Protein AF-A0A1B9IPJ0-F1 (afdb_monomer)

Solvent-accessible surface area (backbone atoms only — not comparable to full-atom values): 9471 Å² total; per-residue (Å²): 135,85,83,79,76,75,63,72,70,65,56,54,53,51,54,51,51,52,53,32,54,52,48,21,46,55,53,20,37,65,71,44,50,33,56,45,29,47,72,52,37,96,65,13,54,62,53,36,53,51,53,51,52,54,47,50,54,40,50,54,37,46,56,53,45,70,74,47,54,91,88,45,75,63,36,62,53,40,49,52,50,35,52,48,54,50,52,53,50,52,49,46,38,68,72,48,51,49,55,53,46,61,74,46,48,62,94,68,48,63,64,51,51,53,51,50,30,59,49,43,42,72,71,48,70,77,66,88,53,98,81,59,65,98,58,73,63,87,66,43,69,65,45,62,77,67,50,58,74,71,62,56,52,54,79,71,62,80,79,89,86,131

Foldseek 3Di:
DDDPDDDQVVVVVVLLVVQQQLQLQLVLCLVQVLVLLVVQPPCSVVVSVVLLVLSVVLVVLSVVLVPDRPPDPVNVVSVVVSVVSVVVSVCCCVPPVVVRSVVRDDPPVVVVSVVSSVVSSVLDDRDDDVPDDSDDPPCCVVCVVPPDPVVSVVVVDDDDDD

Secondary structure (DSSP,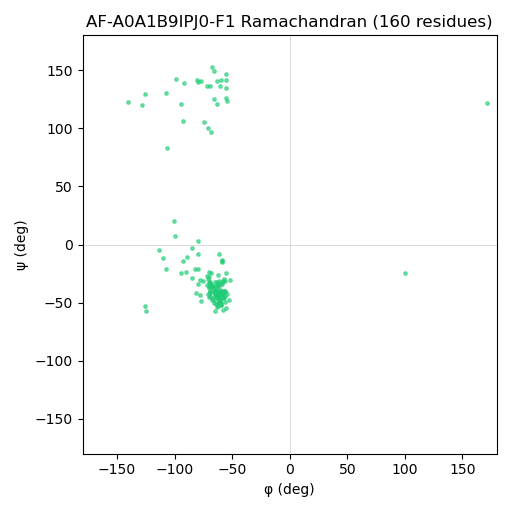 8-state):
----PPPHHHHHHHHHHHHHHHHHHHHHIIIIIHHHHHHHSTTHHHHHHHHHHHHHHHHHHHHHHHHS-TTSHHHHHHHHHHHHHHHHHHHHIIIIIHHHHHHHSPTTHHHHHHHHHHHHHHHS-S---TTS-SS--TTHHHHHHHS-HHHHHHHT------

Nearest PDB structures (foldseek):
  3u0c-assembly2_B  TM=5.031E-01  e=3.667E+00  Shigella flexneri

Organism: NCBI:txid1331196

InterPro domains:
  IPR012312 Hemerythrin-like [PF01814] (17-101)

pLDDT: mean 74.47, std 23.09, range [30.19, 97.56]

Radius of gyration: 18.25 Å; Cα contacts (8 Å, |Δi|>4): 94; chains: 1; bounding box: 47×37×50 Å

Sequence (162 aa):
MSSKRLPTTIRSDGKTQFTWELARHSIGEELVVYPAFEKYIADGKAMADKDRAEHAKAKELLNTFQQLKPSIPEFERTLKQLMGELSEHIKGEEQEDMPKLEQSLPGGESAELATSFQRTKKFVPTRSHPSAPDKPPFETVVGLMTAPIDKLGDIFRRFPKD

Structure (mmCIF, N/CA/C/O backbone):
data_AF-A0A1B9IPJ0-F1
#
_entry.id   AF-A0A1B9IPJ0-F1
#
loop_
_atom_site.group_PDB
_atom_site.id
_atom_site.type_symbol
_atom_site.label_atom_id
_atom_site.label_alt_id
_atom_site.label_comp_id
_atom_site.label_asym_id
_atom_site.label_entity_id
_atom_site.label_seq_id
_atom_site.pdbx_PDB_ins_code
_atom_site.Cartn_x
_atom_site.Cartn_y
_atom_site.Cartn_z
_atom_site.occupancy
_atom_site.B_iso_or_equiv
_atom_site.auth_seq_id
_atom_site.auth_comp_id
_atom_site.auth_asym_id
_atom_site.auth_atom_id
_atom_site.pdbx_PDB_model_num
ATOM 1 N N . MET A 1 1 ? 22.502 17.920 -29.365 1.00 37.00 1 MET A N 1
ATOM 2 C CA . MET A 1 1 ? 21.736 17.673 -28.122 1.00 37.00 1 MET A CA 1
ATOM 3 C C . MET A 1 1 ? 22.198 16.341 -27.549 1.00 37.00 1 MET A C 1
ATOM 5 O O . MET A 1 1 ? 21.871 15.305 -28.107 1.00 37.00 1 MET A O 1
ATOM 9 N N . SER A 1 2 ? 23.069 16.363 -26.537 1.00 35.72 2 SER A N 1
ATOM 10 C CA . SER A 1 2 ? 23.664 15.143 -25.974 1.00 35.72 2 SER A CA 1
ATOM 11 C C . SER A 1 2 ? 22.808 14.660 -24.803 1.00 35.72 2 SER A C 1
ATOM 13 O O . SER A 1 2 ? 22.789 15.293 -23.748 1.00 35.72 2 SER A O 1
ATOM 15 N N . SER A 1 3 ? 22.055 13.578 -25.015 1.00 43.59 3 SER A N 1
ATOM 16 C CA . SER A 1 3 ? 21.302 12.894 -23.961 1.00 43.59 3 SER A CA 1
ATOM 17 C C . SER A 1 3 ? 22.297 12.187 -23.040 1.00 43.59 3 SER A C 1
ATOM 19 O O . SER A 1 3 ? 22.851 11.139 -23.381 1.00 43.59 3 SER A O 1
ATOM 21 N N . LYS A 1 4 ? 22.588 12.802 -21.888 1.00 40.78 4 LYS A N 1
ATOM 22 C CA . LYS A 1 4 ? 23.411 12.193 -20.840 1.00 40.78 4 LYS A CA 1
ATOM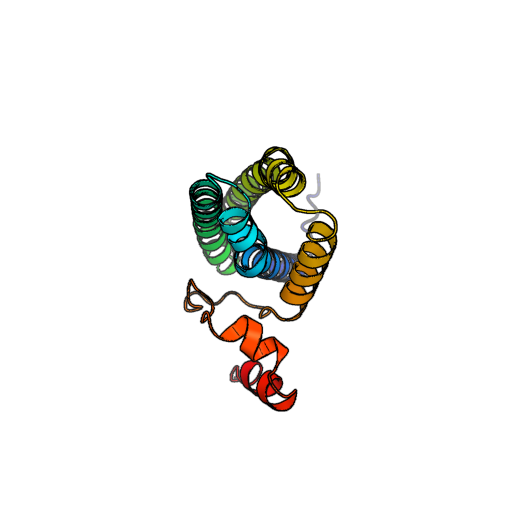 23 C C . LYS A 1 4 ? 22.631 11.024 -20.236 1.00 40.78 4 LYS A C 1
ATOM 25 O O . LYS A 1 4 ? 21.791 11.217 -19.363 1.00 40.78 4 LYS A O 1
ATOM 30 N N . ARG A 1 5 ? 22.909 9.803 -20.702 1.00 51.72 5 ARG A N 1
ATOM 31 C CA . ARG A 1 5 ? 22.485 8.579 -20.013 1.00 51.72 5 ARG A CA 1
ATOM 32 C C . ARG A 1 5 ? 23.163 8.538 -18.646 1.00 51.72 5 ARG A C 1
ATOM 34 O O . ARG A 1 5 ? 24.388 8.565 -18.565 1.00 51.72 5 ARG A O 1
ATOM 41 N N . LEU A 1 6 ? 22.356 8.494 -17.588 1.00 40.06 6 LEU A N 1
ATOM 42 C CA . LEU A 1 6 ? 22.834 8.287 -16.223 1.00 40.06 6 LEU A CA 1
ATOM 43 C C . LEU A 1 6 ? 23.576 6.939 -16.125 1.00 40.06 6 LEU A C 1
ATOM 45 O O . LEU A 1 6 ? 23.147 5.971 -16.763 1.00 40.06 6 LEU A O 1
ATOM 49 N N . PRO A 1 7 ? 24.673 6.862 -15.350 1.00 38.06 7 PRO A N 1
ATOM 50 C CA . PRO A 1 7 ? 25.475 5.651 -15.220 1.00 38.06 7 PRO A CA 1
ATOM 51 C C . PRO A 1 7 ? 24.644 4.494 -14.648 1.00 38.06 7 PRO A C 1
ATOM 53 O O . PRO A 1 7 ? 23.874 4.662 -13.702 1.00 38.06 7 PRO A O 1
ATOM 56 N N . THR A 1 8 ? 24.816 3.309 -15.236 1.00 47.31 8 THR A N 1
ATOM 57 C CA . THR A 1 8 ? 24.044 2.079 -14.987 1.00 47.31 8 THR A CA 1
ATOM 58 C C . THR A 1 8 ? 23.959 1.689 -13.504 1.00 47.31 8 THR A C 1
ATOM 60 O O . THR A 1 8 ? 22.939 1.150 -13.083 1.00 47.31 8 THR A O 1
ATOM 63 N N . THR A 1 9 ? 24.979 2.024 -12.709 1.00 38.91 9 THR A N 1
ATOM 64 C CA . THR A 1 9 ? 25.082 1.738 -11.268 1.00 38.91 9 THR A CA 1
ATOM 65 C C . THR A 1 9 ? 24.062 2.510 -10.420 1.00 38.91 9 THR A C 1
ATOM 67 O O . THR A 1 9 ? 23.486 1.952 -9.499 1.00 38.91 9 THR A O 1
ATOM 70 N N . ILE A 1 10 ? 23.728 3.760 -10.770 1.00 38.69 10 ILE A N 1
ATOM 71 C CA . ILE A 1 10 ? 22.738 4.550 -10.007 1.00 38.69 10 ILE A CA 1
ATOM 72 C C . ILE A 1 10 ? 21.304 4.018 -10.235 1.00 38.69 10 ILE A C 1
ATOM 74 O O . ILE A 1 10 ? 20.442 4.125 -9.363 1.00 38.69 10 ILE A O 1
ATOM 78 N N . ARG A 1 11 ? 21.031 3.384 -11.390 1.00 50.94 11 ARG A N 1
ATOM 79 C CA . ARG A 1 11 ? 19.707 2.806 -11.714 1.00 50.94 11 ARG A CA 1
ATOM 80 C C . ARG A 1 11 ? 19.435 1.465 -11.023 1.00 50.94 11 ARG A C 1
ATOM 82 O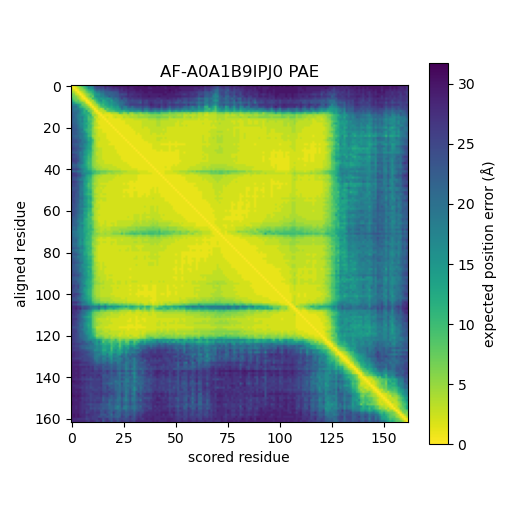 O . ARG A 1 11 ? 18.269 1.172 -10.759 1.00 50.94 11 ARG A O 1
ATOM 89 N N . SER A 1 12 ? 20.453 0.647 -10.740 1.00 55.03 12 SER A N 1
ATOM 90 C CA . SER A 1 12 ? 20.272 -0.611 -9.990 1.00 55.03 12 SER A CA 1
ATOM 91 C C . SER A 1 12 ? 19.927 -0.358 -8.525 1.00 55.03 12 SER A C 1
ATOM 93 O O . SER A 1 12 ? 19.071 -1.048 -7.967 1.00 55.03 12 SER A O 1
ATOM 95 N N . ASP A 1 13 ? 20.534 0.671 -7.942 1.00 64.69 13 ASP A N 1
ATOM 96 C CA . ASP A 1 13 ? 20.350 1.027 -6.536 1.00 64.69 13 ASP A CA 1
ATOM 97 C C . ASP A 1 13 ? 18.944 1.596 -6.315 1.00 64.69 13 ASP A C 1
ATOM 99 O O . ASP A 1 13 ? 18.229 1.151 -5.418 1.00 64.69 13 ASP A O 1
ATOM 103 N N . GLY A 1 14 ? 18.481 2.459 -7.228 1.00 72.25 14 GLY A N 1
ATOM 104 C CA . GLY A 1 14 ? 17.112 2.982 -7.217 1.00 72.25 14 GLY A CA 1
ATOM 105 C C . GLY A 1 14 ? 16.037 1.903 -7.401 1.00 72.25 14 GLY A C 1
ATOM 106 O O . GLY A 1 14 ? 15.047 1.904 -6.675 1.00 72.25 14 GLY A O 1
ATOM 107 N N . LYS A 1 15 ? 16.233 0.934 -8.314 1.00 75.88 15 LYS A N 1
ATOM 108 C CA . LYS A 1 15 ? 15.290 -0.193 -8.486 1.00 75.88 15 LYS A CA 1
ATOM 109 C C . LYS A 1 15 ? 15.186 -1.042 -7.217 1.00 75.88 15 LYS A C 1
ATOM 111 O O . LYS A 1 15 ? 14.089 -1.454 -6.838 1.00 75.88 15 LYS A O 1
ATOM 116 N N . THR A 1 16 ? 16.323 -1.297 -6.575 1.00 74.75 16 THR A N 1
ATOM 117 C CA . THR A 1 16 ? 16.392 -2.094 -5.346 1.00 74.75 16 THR A CA 1
ATOM 118 C C . THR A 1 16 ? 15.722 -1.366 -4.184 1.00 74.75 16 THR A C 1
ATOM 120 O O . THR A 1 16 ? 14.879 -1.951 -3.510 1.00 74.75 16 THR A O 1
ATOM 123 N N . GLN A 1 17 ? 16.029 -0.081 -3.990 1.00 77.44 17 GLN A N 1
ATOM 124 C CA . GLN A 1 17 ? 15.424 0.736 -2.940 1.00 77.44 17 GLN A CA 1
ATOM 125 C C . GLN A 1 17 ? 13.909 0.877 -3.124 1.00 77.44 17 GLN A C 1
ATOM 127 O O . GLN A 1 17 ? 13.161 0.693 -2.171 1.00 77.44 17 GLN A O 1
ATOM 132 N N . PHE A 1 18 ? 13.450 1.150 -4.346 1.00 80.12 18 PHE A N 1
ATOM 133 C CA . PHE A 1 18 ? 12.025 1.256 -4.653 1.00 80.12 18 PHE A CA 1
ATOM 134 C C . PHE A 1 18 ? 11.277 -0.052 -4.368 1.00 80.12 18 PHE A C 1
ATOM 136 O O . PHE A 1 18 ? 10.251 -0.047 -3.693 1.00 80.12 18 PHE A O 1
ATOM 143 N N . THR A 1 19 ? 11.831 -1.182 -4.820 1.00 77.56 19 THR A N 1
ATOM 144 C CA . THR A 1 19 ? 11.283 -2.515 -4.530 1.00 77.56 19 THR A CA 1
ATOM 145 C C . THR A 1 19 ? 11.159 -2.751 -3.029 1.00 77.56 19 THR A C 1
ATOM 147 O O . THR A 1 19 ? 10.146 -3.263 -2.558 1.00 77.56 19 THR A O 1
ATOM 150 N N . TRP A 1 20 ? 12.198 -2.375 -2.284 1.00 73.94 20 TRP A N 1
ATOM 151 C CA . TRP A 1 20 ? 12.247 -2.565 -0.846 1.00 73.94 20 TRP A CA 1
ATOM 152 C C . TRP A 1 20 ? 11.200 -1.730 -0.108 1.00 73.94 20 TRP A C 1
ATOM 154 O O . TRP A 1 20 ? 10.471 -2.268 0.725 1.00 73.94 20 TRP A O 1
ATOM 164 N N . GLU A 1 21 ? 11.101 -0.439 -0.432 1.00 83.81 21 GLU A N 1
ATOM 165 C CA . GLU A 1 21 ? 10.141 0.474 0.193 1.00 83.81 21 GLU A CA 1
ATOM 166 C C . GLU A 1 21 ? 8.692 0.094 -0.119 1.00 83.81 21 GLU A C 1
ATOM 168 O O . GLU A 1 21 ? 7.860 0.092 0.788 1.00 83.81 21 GLU A O 1
ATOM 173 N N . LEU A 1 22 ? 8.401 -0.321 -1.355 1.00 83.19 22 LEU A N 1
ATOM 174 C CA . LEU A 1 22 ? 7.066 -0.788 -1.721 1.00 83.19 22 LEU A CA 1
ATOM 175 C C . LEU A 1 22 ? 6.686 -2.075 -0.975 1.00 83.19 22 LEU A C 1
ATOM 177 O O . LEU A 1 22 ? 5.590 -2.172 -0.429 1.00 83.19 22 LEU A O 1
ATOM 181 N N . ALA A 1 23 ? 7.597 -3.049 -0.892 1.00 78.88 23 ALA A N 1
ATOM 182 C CA . ALA A 1 23 ? 7.325 -4.317 -0.216 1.00 78.88 23 ALA A CA 1
ATOM 183 C C . ALA A 1 23 ? 7.011 -4.128 1.276 1.00 78.88 23 ALA A C 1
ATOM 185 O O . ALA A 1 23 ? 6.034 -4.675 1.785 1.00 78.88 23 ALA A O 1
ATOM 186 N N . ARG A 1 24 ? 7.823 -3.334 1.985 1.00 79.56 24 ARG A N 1
ATOM 187 C CA . ARG A 1 24 ? 7.616 -3.088 3.420 1.00 79.56 24 ARG A CA 1
ATOM 188 C C . ARG A 1 24 ? 6.380 -2.234 3.706 1.00 79.56 24 ARG A C 1
ATOM 190 O O . ARG A 1 24 ? 5.787 -2.416 4.761 1.00 79.56 24 ARG A O 1
ATOM 197 N N . HIS A 1 25 ? 6.024 -1.312 2.809 1.00 88.12 25 HIS A N 1
ATOM 198 C CA . HIS A 1 25 ? 4.800 -0.512 2.903 1.00 88.12 25 HIS A CA 1
ATOM 199 C C . HIS A 1 25 ? 3.564 -1.400 2.772 1.00 88.12 25 HIS A C 1
ATOM 201 O O . HIS A 1 25 ? 2.842 -1.534 3.754 1.00 88.12 25 HIS A O 1
ATOM 207 N N . SER A 1 26 ? 3.455 -2.136 1.661 1.00 85.25 26 SER A N 1
ATOM 208 C CA . SER A 1 26 ? 2.306 -2.998 1.361 1.00 85.25 26 SER A CA 1
ATOM 209 C C . SER A 1 26 ? 2.063 -4.062 2.437 1.00 85.25 26 SER A C 1
ATOM 211 O O . SER A 1 26 ? 0.937 -4.289 2.871 1.00 85.25 26 SER A O 1
ATOM 213 N N . ILE A 1 27 ? 3.129 -4.685 2.952 1.00 81.50 27 ILE A N 1
ATOM 214 C CA . ILE A 1 27 ? 3.004 -5.647 4.059 1.00 81.50 27 ILE A CA 1
ATOM 215 C C . ILE A 1 27 ? 2.615 -4.944 5.370 1.00 81.50 27 ILE A C 1
ATOM 217 O O . ILE A 1 27 ? 1.917 -5.524 6.199 1.00 81.50 27 ILE A O 1
ATOM 221 N N . GLY A 1 28 ? 3.063 -3.702 5.573 1.00 85.88 28 GLY A N 1
ATOM 222 C CA . GLY A 1 28 ? 2.635 -2.861 6.687 1.00 85.88 28 GLY A CA 1
ATOM 223 C C . GLY A 1 28 ? 1.131 -2.595 6.660 1.00 85.88 28 GLY A C 1
ATOM 224 O O . GLY A 1 28 ? 0.480 -2.757 7.693 1.00 85.88 28 GLY A O 1
ATOM 225 N N . GLU A 1 29 ? 0.575 -2.249 5.495 1.00 90.62 29 GLU A N 1
ATOM 226 C CA . GLU A 1 29 ? -0.872 -2.082 5.324 1.00 90.62 29 GLU A CA 1
ATOM 227 C C . GLU A 1 29 ? -1.614 -3.384 5.647 1.00 90.62 29 GLU A C 1
ATOM 229 O O . GLU A 1 29 ? -2.511 -3.398 6.490 1.00 90.62 29 GLU A O 1
ATOM 234 N N . GLU A 1 30 ? -1.202 -4.496 5.032 1.00 87.62 30 GLU A N 1
ATOM 235 C CA . GLU A 1 30 ? -1.881 -5.789 5.169 1.00 87.62 30 GLU A CA 1
ATOM 236 C C . GLU A 1 30 ? -1.895 -6.327 6.602 1.00 87.62 30 GLU A C 1
ATOM 238 O O . GLU A 1 30 ? -2.838 -7.018 6.995 1.00 87.62 30 GLU A O 1
ATOM 243 N N . LEU A 1 31 ? -0.860 -6.010 7.384 1.00 87.62 31 LEU A N 1
ATOM 244 C CA . LEU A 1 31 ? -0.708 -6.467 8.763 1.00 87.62 31 LEU A CA 1
ATOM 245 C C . LEU A 1 31 ? -1.322 -5.543 9.809 1.00 87.62 31 LEU A C 1
ATOM 247 O O . LEU A 1 31 ? -1.595 -6.001 10.920 1.00 87.62 31 LEU A O 1
ATOM 251 N N . VAL A 1 32 ? -1.485 -4.257 9.499 1.00 91.69 32 VAL A N 1
ATOM 252 C CA . VAL A 1 32 ? -1.861 -3.246 10.497 1.00 91.69 32 VAL A CA 1
ATOM 253 C C . VAL A 1 32 ? -3.092 -2.466 10.068 1.00 91.69 32 VAL A C 1
ATOM 255 O O . VAL A 1 32 ? -4.061 -2.399 10.820 1.00 91.69 32 VAL A O 1
ATOM 258 N N . VAL A 1 33 ? -3.074 -1.903 8.864 1.00 94.94 33 VAL A N 1
ATOM 259 C CA . VAL A 1 33 ? -4.106 -0.975 8.391 1.00 94.94 33 VAL A CA 1
ATOM 260 C C . VAL A 1 33 ? -5.375 -1.719 7.983 1.00 94.94 33 VAL A C 1
ATOM 262 O O . VAL A 1 33 ? -6.456 -1.392 8.460 1.00 94.94 33 VAL A O 1
ATOM 265 N N . TYR A 1 34 ? -5.266 -2.776 7.181 1.00 94.81 34 TYR A N 1
ATOM 266 C CA . TYR A 1 34 ? -6.441 -3.513 6.702 1.00 94.81 34 TYR A CA 1
ATOM 267 C C . TYR A 1 34 ? -7.203 -4.239 7.821 1.00 94.81 34 TYR A C 1
ATOM 269 O O . TYR A 1 34 ? -8.433 -4.175 7.835 1.00 94.81 34 TYR A O 1
ATOM 277 N N . PRO A 1 35 ? -6.536 -4.858 8.817 1.00 96.25 35 PRO A N 1
ATOM 278 C CA . PRO A 1 35 ? -7.230 -5.328 10.013 1.00 96.25 35 PRO A CA 1
ATOM 279 C C . PRO A 1 35 ? -7.925 -4.200 10.788 1.00 96.25 35 PRO A C 1
ATOM 281 O O . PRO A 1 35 ? -8.987 -4.425 11.364 1.00 96.25 35 PRO A O 1
ATOM 284 N N . ALA A 1 36 ? -7.357 -2.988 10.802 1.00 95.94 36 ALA A N 1
ATOM 285 C CA . ALA A 1 36 ? -7.995 -1.836 11.432 1.00 95.94 36 ALA A CA 1
ATOM 286 C C . ALA A 1 36 ? -9.242 -1.383 10.656 1.00 95.94 36 ALA A C 1
ATOM 288 O O . ALA A 1 36 ? -10.264 -1.113 11.286 1.00 95.94 36 ALA A O 1
ATOM 289 N N . PHE A 1 37 ? -9.212 -1.387 9.318 1.00 97.56 37 PHE A N 1
ATOM 290 C CA . PHE A 1 37 ? -10.415 -1.169 8.508 1.00 97.56 37 PHE A CA 1
ATOM 291 C C . PHE A 1 37 ? -11.509 -2.168 8.880 1.00 97.56 37 PHE A C 1
ATOM 293 O O . PHE A 1 37 ? -12.599 -1.762 9.274 1.00 97.56 37 PHE A O 1
ATOM 300 N N . GLU A 1 38 ? -11.202 -3.467 8.828 1.00 96.88 38 GLU A N 1
ATOM 301 C CA . GLU A 1 38 ? -12.148 -4.549 9.134 1.00 96.88 38 GLU A CA 1
ATOM 302 C C . GLU A 1 38 ? -12.731 -4.465 10.551 1.00 96.88 38 GLU A C 1
ATOM 304 O O . GLU A 1 38 ? -13.869 -4.877 10.775 1.00 96.88 38 GLU A O 1
ATOM 309 N N . LYS A 1 39 ? -11.961 -3.940 11.510 1.00 96.06 39 LYS A N 1
ATOM 310 C CA . LYS A 1 39 ? -12.374 -3.817 12.910 1.00 96.06 39 LYS A CA 1
ATOM 311 C C . LYS A 1 39 ? -13.248 -2.592 13.177 1.00 96.06 39 LYS A C 1
ATOM 313 O O . LYS A 1 39 ? -14.183 -2.692 13.970 1.00 96.06 39 LYS A O 1
ATOM 318 N N . TYR A 1 40 ? -12.910 -1.443 12.596 1.00 96.19 40 TYR A N 1
ATOM 319 C CA . TYR A 1 40 ? -13.476 -0.153 13.009 1.00 96.19 40 TYR A CA 1
ATOM 320 C C . TYR A 1 40 ? -14.483 0.435 12.021 1.00 96.19 40 TYR A C 1
ATOM 322 O O . TYR A 1 40 ? -15.306 1.254 12.421 1.00 96.19 40 TYR A O 1
ATOM 330 N N . ILE A 1 41 ? -14.462 0.017 10.756 1.00 96.38 41 ILE A N 1
ATOM 331 C CA . ILE A 1 41 ? -15.334 0.559 9.710 1.00 96.38 41 ILE A CA 1
ATOM 332 C C . ILE A 1 41 ? -16.399 -0.485 9.362 1.00 96.38 41 ILE A C 1
ATOM 334 O O . ILE A 1 41 ? -16.070 -1.634 9.079 1.00 96.38 41 ILE A O 1
ATOM 338 N N . ALA A 1 42 ? -17.676 -0.085 9.332 1.00 94.25 42 ALA A N 1
ATOM 339 C CA . ALA A 1 42 ? -18.797 -0.997 9.067 1.00 94.25 42 ALA A CA 1
ATOM 340 C C . ALA A 1 42 ? -18.646 -1.785 7.745 1.00 94.25 42 ALA A C 1
ATOM 342 O O . ALA A 1 42 ? -18.843 -2.996 7.734 1.00 94.25 42 ALA A O 1
ATOM 343 N N . ASP A 1 43 ? -18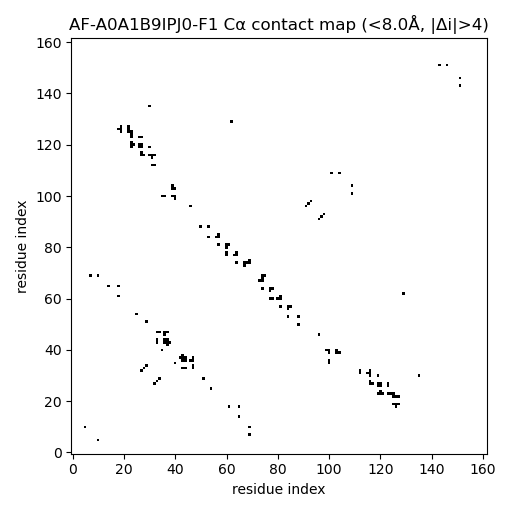.205 -1.119 6.670 1.00 94.00 43 ASP A N 1
ATOM 344 C CA . ASP A 1 43 ? -17.879 -1.738 5.370 1.00 94.00 43 ASP A CA 1
ATOM 345 C C . ASP A 1 43 ? -16.3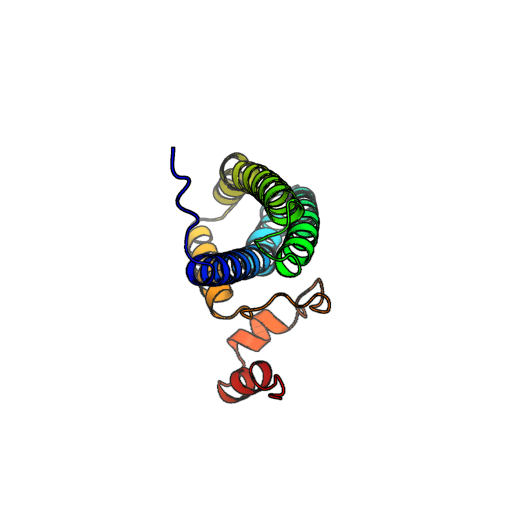63 -1.956 5.175 1.00 94.00 43 ASP A C 1
ATOM 347 O O . ASP A 1 43 ? -15.866 -2.121 4.057 1.00 94.00 43 ASP A O 1
ATOM 351 N N . GLY A 1 44 ? -15.597 -1.973 6.268 1.00 96.88 44 GLY A N 1
ATOM 352 C CA . GLY A 1 44 ? -14.135 -2.002 6.244 1.00 96.88 44 GLY A CA 1
ATOM 353 C C . GLY A 1 44 ? -13.535 -3.238 5.579 1.00 96.88 44 GLY A C 1
ATOM 354 O O . GLY A 1 44 ? -12.455 -3.161 5.001 1.00 96.88 44 GLY A O 1
ATOM 355 N N . LYS A 1 45 ? -14.255 -4.366 5.572 1.00 96.50 45 LYS A N 1
ATOM 356 C CA . LYS A 1 45 ? -13.828 -5.562 4.836 1.00 96.50 45 LYS A CA 1
ATOM 357 C C . LYS A 1 45 ? -13.795 -5.345 3.324 1.00 96.50 45 LYS A C 1
ATOM 359 O O . LYS A 1 45 ? -12.852 -5.788 2.677 1.00 96.50 45 LYS A O 1
ATOM 364 N N . ALA A 1 46 ? -14.802 -4.681 2.762 1.00 97.31 46 ALA A N 1
ATOM 365 C CA . ALA A 1 46 ? -14.841 -4.421 1.326 1.00 97.31 46 ALA A CA 1
ATOM 366 C C . ALA A 1 46 ? -13.719 -3.457 0.907 1.00 97.31 46 ALA A C 1
ATOM 368 O O . ALA A 1 46 ? -13.103 -3.654 -0.137 1.00 97.31 46 ALA A O 1
ATOM 369 N N . MET A 1 47 ? -13.420 -2.470 1.756 1.00 97.31 47 MET A N 1
ATOM 370 C CA . MET A 1 47 ? -12.298 -1.540 1.592 1.00 97.31 47 MET A CA 1
ATOM 371 C C . MET A 1 47 ? -10.952 -2.275 1.620 1.00 97.31 47 MET A C 1
ATOM 373 O O . MET A 1 47 ? -10.201 -2.227 0.654 1.00 97.31 47 MET A O 1
ATOM 377 N N . ALA A 1 48 ? -10.712 -3.080 2.657 1.00 95.31 48 ALA A N 1
ATOM 378 C CA . ALA A 1 48 ? -9.510 -3.901 2.762 1.00 95.31 48 ALA A CA 1
ATOM 379 C C . ALA A 1 48 ? -9.347 -4.886 1.587 1.00 95.31 48 ALA A C 1
ATOM 381 O O . ALA A 1 48 ? -8.239 -5.100 1.101 1.00 95.31 48 ALA A O 1
ATOM 382 N N . ASP A 1 49 ? -10.431 -5.508 1.113 1.00 96.25 49 ASP A N 1
ATOM 383 C CA . ASP A 1 49 ? -10.379 -6.439 -0.020 1.00 96.25 49 ASP A CA 1
ATOM 384 C C . ASP A 1 49 ? -10.103 -5.724 -1.356 1.00 96.25 49 ASP A C 1
ATOM 386 O O . ASP A 1 49 ? -9.374 -6.268 -2.190 1.00 96.25 49 ASP A O 1
ATOM 390 N N . LYS A 1 50 ? -10.630 -4.506 -1.550 1.00 96.75 50 LYS A N 1
ATOM 391 C CA . LYS A 1 50 ? -10.299 -3.642 -2.694 1.00 96.75 50 LYS A CA 1
ATOM 392 C C . LYS A 1 50 ? -8.802 -3.329 -2.711 1.00 96.75 50 LYS A C 1
ATOM 394 O O . LYS A 1 50 ? -8.138 -3.590 -3.712 1.00 96.75 50 LYS A O 1
ATOM 399 N N . ASP A 1 51 ? -8.263 -2.859 -1.594 1.00 95.06 51 ASP A N 1
ATOM 400 C CA . ASP A 1 51 ? -6.869 -2.419 -1.513 1.00 95.06 51 ASP A CA 1
ATOM 401 C C . ASP A 1 51 ? -5.886 -3.596 -1.625 1.00 95.06 51 ASP A C 1
ATOM 403 O O . ASP A 1 51 ? -4.848 -3.496 -2.277 1.00 95.06 51 ASP A O 1
ATOM 407 N N . ARG A 1 52 ? -6.252 -4.782 -1.114 1.00 91.81 52 ARG A N 1
ATOM 408 C CA . ARG A 1 52 ? -5.509 -6.029 -1.380 1.00 91.81 52 ARG A CA 1
ATOM 409 C C . ARG A 1 52 ? -5.463 -6.382 -2.866 1.00 91.81 52 ARG A C 1
ATOM 411 O O . ARG A 1 52 ? -4.436 -6.868 -3.337 1.00 91.81 52 ARG A O 1
ATOM 418 N N . ALA A 1 53 ? -6.551 -6.170 -3.606 1.00 92.06 53 ALA A N 1
ATOM 419 C CA . ALA A 1 53 ? -6.580 -6.434 -5.044 1.00 92.06 53 ALA A CA 1
ATOM 420 C C . ALA A 1 53 ? -5.697 -5.439 -5.821 1.00 92.06 53 ALA A C 1
ATOM 422 O O . ALA A 1 53 ? -4.956 -5.846 -6.721 1.00 92.06 53 ALA A O 1
ATOM 423 N N . GLU A 1 54 ? -5.718 -4.160 -5.438 1.00 92.00 54 GLU A N 1
ATOM 424 C CA . GLU A 1 54 ? -4.816 -3.130 -5.973 1.00 92.00 54 GLU A CA 1
ATOM 425 C C . GLU A 1 54 ? -3.345 -3.485 -5.680 1.00 92.00 54 GLU A C 1
ATOM 427 O O . GLU A 1 54 ? -2.504 -3.494 -6.587 1.00 92.00 54 GLU A O 1
ATOM 432 N N . HIS A 1 55 ? -3.043 -3.919 -4.452 1.00 88.62 55 HIS A N 1
ATOM 433 C CA . HIS A 1 55 ? -1.719 -4.412 -4.079 1.00 88.62 55 HIS A CA 1
ATOM 434 C C . HIS A 1 55 ? -1.286 -5.659 -4.847 1.00 88.62 55 HIS A C 1
ATOM 436 O O . HIS A 1 55 ? -0.125 -5.737 -5.253 1.00 88.62 55 HIS A O 1
ATOM 442 N N . ALA A 1 56 ? -2.174 -6.626 -5.084 1.00 86.44 56 ALA A N 1
ATOM 443 C CA . ALA A 1 56 ? -1.851 -7.812 -5.876 1.00 86.44 56 ALA A CA 1
ATOM 444 C C . ALA A 1 56 ? -1.383 -7.420 -7.288 1.00 86.44 56 ALA A C 1
ATOM 446 O O . ALA A 1 56 ? -0.320 -7.853 -7.739 1.00 86.44 56 ALA A O 1
ATOM 447 N N . LYS A 1 57 ? -2.105 -6.502 -7.938 1.00 87.50 57 LYS A N 1
ATOM 448 C CA . LYS A 1 57 ? -1.741 -5.974 -9.258 1.00 87.50 57 LYS A CA 1
ATOM 449 C C . LYS A 1 57 ? -0.402 -5.226 -9.237 1.00 87.50 57 LYS A C 1
ATOM 451 O O . LYS A 1 57 ? 0.452 -5.448 -10.101 1.00 87.50 57 LYS A O 1
ATOM 456 N N . ALA A 1 58 ? -0.169 -4.384 -8.228 1.00 87.44 58 ALA A N 1
ATOM 457 C CA . ALA A 1 58 ? 1.111 -3.698 -8.054 1.00 87.44 58 ALA A CA 1
ATOM 458 C C . ALA A 1 58 ? 2.275 -4.685 -7.823 1.00 87.44 58 ALA A C 1
ATOM 460 O O . ALA A 1 58 ? 3.356 -4.510 -8.390 1.00 87.44 58 ALA A O 1
ATOM 461 N N . LYS A 1 59 ? 2.061 -5.760 -7.050 1.00 82.94 59 LYS A N 1
ATOM 462 C CA . LYS A 1 59 ? 3.055 -6.819 -6.794 1.00 82.94 59 LYS A CA 1
ATOM 463 C C . LYS A 1 59 ? 3.412 -7.594 -8.068 1.00 82.94 59 LYS A C 1
ATOM 465 O O . LYS A 1 59 ? 4.594 -7.855 -8.298 1.00 82.94 59 LYS A O 1
ATOM 470 N N . GLU A 1 60 ? 2.442 -7.908 -8.926 1.00 85.44 60 GLU A N 1
ATOM 471 C CA . GLU A 1 60 ? 2.688 -8.554 -10.227 1.00 85.44 60 GLU A CA 1
ATOM 472 C C . GLU A 1 60 ? 3.549 -7.680 -11.156 1.00 85.44 60 GLU A C 1
ATOM 474 O O . GLU A 1 60 ? 4.545 -8.141 -11.737 1.00 85.44 60 GLU A O 1
ATOM 479 N N . LEU A 1 61 ? 3.212 -6.390 -11.255 1.00 86.25 61 LEU A N 1
ATOM 480 C CA . LEU A 1 61 ? 3.983 -5.415 -12.027 1.00 86.25 61 LEU A CA 1
ATOM 481 C C . LEU A 1 61 ? 5.389 -5.220 -11.450 1.00 86.25 61 LEU A C 1
ATOM 483 O O . LEU A 1 61 ? 6.359 -5.162 -12.209 1.00 86.25 61 LEU A O 1
ATOM 487 N N . LEU A 1 62 ? 5.522 -5.175 -10.122 1.00 85.88 62 LEU A N 1
ATOM 488 C CA . LEU A 1 62 ? 6.810 -5.076 -9.442 1.00 85.88 62 LEU A CA 1
ATOM 489 C C . LEU A 1 62 ? 7.683 -6.310 -9.704 1.00 85.88 62 LEU A C 1
ATOM 491 O O . LEU A 1 62 ? 8.866 -6.157 -10.007 1.00 85.88 62 LEU A O 1
ATOM 495 N N . ASN A 1 63 ? 7.120 -7.520 -9.637 1.00 82.62 63 ASN A N 1
ATOM 496 C CA . ASN A 1 63 ? 7.841 -8.755 -9.951 1.00 82.62 63 ASN A CA 1
ATOM 497 C C . ASN A 1 63 ? 8.362 -8.735 -11.395 1.00 82.62 63 ASN A C 1
ATOM 499 O O . ASN A 1 63 ? 9.539 -9.002 -11.644 1.00 82.62 63 ASN A O 1
ATOM 503 N N . THR A 1 64 ? 7.516 -8.323 -12.341 1.00 86.88 64 THR A N 1
ATOM 504 C CA . THR A 1 64 ? 7.917 -8.148 -13.743 1.00 86.88 64 THR A CA 1
ATOM 505 C C . THR A 1 64 ? 9.046 -7.120 -13.857 1.00 86.88 64 THR A C 1
ATOM 507 O O . THR A 1 64 ? 10.102 -7.400 -14.421 1.00 86.88 64 THR A O 1
ATOM 510 N N . PHE A 1 65 ? 8.879 -5.943 -13.250 1.00 85.44 65 PHE A N 1
ATOM 511 C CA . PHE A 1 65 ? 9.861 -4.858 -13.262 1.00 85.44 65 PHE A CA 1
ATOM 512 C C . PHE A 1 65 ? 11.232 -5.271 -12.703 1.00 85.44 65 PHE A C 1
ATOM 514 O O . PHE A 1 65 ? 12.276 -4.908 -13.259 1.00 85.44 65 PHE A O 1
ATOM 521 N N . GLN A 1 66 ? 11.257 -6.067 -11.632 1.00 82.81 66 GLN A N 1
ATOM 522 C CA . GLN A 1 66 ? 12.495 -6.568 -11.033 1.00 82.81 66 GLN A CA 1
ATOM 523 C C . GLN A 1 66 ? 13.310 -7.429 -12.003 1.00 82.81 66 GLN A C 1
ATOM 525 O O . GLN A 1 66 ? 14.540 -7.319 -12.015 1.00 82.81 66 GLN A O 1
ATOM 530 N N . GLN A 1 67 ? 12.651 -8.206 -12.860 1.00 85.88 67 GLN A N 1
ATOM 531 C CA . GLN A 1 67 ? 13.301 -9.095 -13.827 1.00 85.88 67 GLN A CA 1
ATOM 532 C C . GLN A 1 67 ? 13.813 -8.353 -15.076 1.00 85.88 67 GLN A C 1
ATOM 534 O O . GLN A 1 67 ? 14.733 -8.821 -15.750 1.00 85.88 67 GLN A O 1
ATOM 539 N N . LEU A 1 68 ? 13.274 -7.165 -15.375 1.00 88.31 68 LEU A N 1
ATOM 540 C CA . LEU A 1 68 ? 13.643 -6.396 -16.565 1.00 88.31 68 LEU A CA 1
ATOM 541 C C . LEU A 1 68 ? 14.992 -5.677 -16.403 1.00 88.31 68 LEU A C 1
ATOM 543 O O . LEU A 1 68 ? 15.321 -5.087 -15.360 1.00 88.31 68 LEU A O 1
ATOM 547 N N . LYS A 1 69 ? 15.777 -5.677 -17.488 1.00 88.38 69 LYS A N 1
ATOM 548 C CA . LYS A 1 69 ? 17.020 -4.903 -17.584 1.00 88.38 69 LYS A CA 1
ATOM 549 C C . LYS A 1 69 ? 16.710 -3.439 -17.922 1.00 88.38 69 LYS A C 1
ATOM 551 O O . LYS A 1 69 ? 15.888 -3.183 -18.792 1.00 88.38 69 LYS A O 1
ATOM 556 N N . PRO A 1 70 ? 17.427 -2.460 -17.348 1.00 87.12 70 PRO A N 1
ATOM 557 C CA . PRO A 1 70 ? 17.210 -1.039 -17.643 1.00 87.12 70 PRO A CA 1
ATOM 558 C C . PRO A 1 70 ? 17.372 -0.622 -19.123 1.00 87.12 70 PRO A C 1
ATOM 560 O O . PRO A 1 70 ? 17.010 0.496 -19.490 1.00 87.12 70 PRO A O 1
ATOM 563 N N . SER A 1 71 ? 17.972 -1.476 -19.956 1.00 88.38 71 SER A N 1
ATOM 564 C CA . SER A 1 71 ? 18.285 -1.213 -21.363 1.00 88.38 71 SER A CA 1
ATOM 565 C C . SER A 1 71 ? 17.180 -1.594 -22.353 1.00 88.38 71 SER A C 1
ATOM 567 O O . SER A 1 71 ? 17.317 -1.252 -23.524 1.00 88.38 71 SER A O 1
ATOM 569 N N . ILE A 1 72 ? 16.139 -2.320 -21.927 1.00 91.12 72 ILE A N 1
ATOM 570 C CA . ILE A 1 72 ? 15.041 -2.744 -22.813 1.00 91.12 72 ILE A CA 1
ATOM 571 C C . ILE A 1 72 ? 13.826 -1.808 -22.671 1.00 91.12 72 ILE A C 1
ATOM 573 O O . ILE A 1 72 ? 13.549 -1.365 -21.552 1.00 91.12 72 ILE A O 1
ATOM 577 N N . PRO A 1 73 ? 13.098 -1.485 -23.759 1.00 92.56 73 PRO A N 1
ATOM 578 C CA . PRO A 1 73 ? 11.949 -0.568 -23.720 1.00 92.56 73 PRO A CA 1
ATOM 579 C C . PRO A 1 73 ? 10.848 -0.971 -22.728 1.00 92.56 73 PRO A C 1
ATOM 581 O O . PRO A 1 73 ? 10.179 -0.117 -22.145 1.00 92.56 73 PRO A O 1
ATOM 584 N N . GLU A 1 74 ? 10.679 -2.273 -22.504 1.00 93.44 74 GLU A N 1
ATOM 585 C CA . GLU A 1 74 ? 9.712 -2.848 -21.570 1.00 93.44 74 GLU A CA 1
ATOM 586 C C . GLU A 1 74 ? 9.939 -2.346 -20.142 1.00 93.44 74 GLU A C 1
ATOM 588 O O . GLU A 1 74 ? 8.973 -2.143 -19.415 1.00 93.44 74 GLU A O 1
ATOM 593 N N . PHE A 1 75 ? 11.189 -2.062 -19.757 1.00 92.06 75 PHE A N 1
ATOM 594 C CA . PHE A 1 75 ? 11.521 -1.544 -18.429 1.00 92.06 75 PHE A CA 1
ATOM 595 C C . 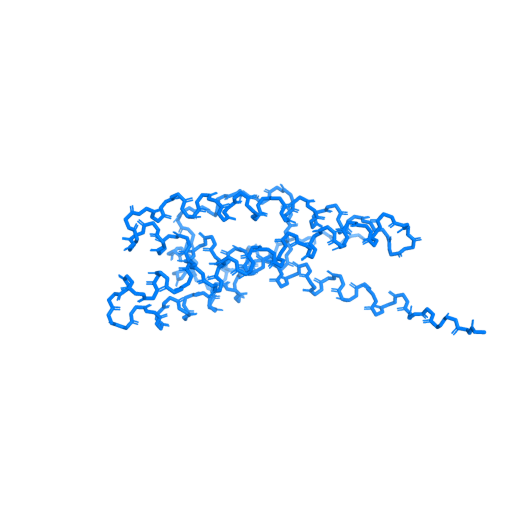PHE A 1 75 ? 10.762 -0.254 -18.109 1.00 92.06 75 PHE A C 1
ATOM 597 O O . PHE A 1 75 ? 10.153 -0.133 -17.048 1.00 92.06 75 PHE A O 1
ATOM 604 N N . GLU A 1 76 ? 10.789 0.717 -19.025 1.00 92.25 76 GLU A N 1
ATOM 605 C CA . GLU A 1 76 ? 10.116 2.003 -18.821 1.00 92.25 76 GLU A CA 1
ATOM 606 C C . GLU A 1 76 ? 8.597 1.866 -18.904 1.00 92.25 76 GLU A C 1
ATOM 608 O O . GLU A 1 76 ? 7.880 2.551 -18.176 1.00 92.25 76 GLU A O 1
ATOM 613 N N . ARG A 1 77 ? 8.097 0.971 -19.766 1.00 96.06 77 ARG A N 1
ATOM 614 C CA . ARG A 1 77 ? 6.660 0.699 -19.888 1.00 96.06 77 ARG A CA 1
ATOM 615 C C . ARG A 1 77 ? 6.100 0.109 -18.593 1.00 96.06 77 ARG A C 1
ATOM 617 O O . ARG A 1 77 ? 5.130 0.647 -18.068 1.00 96.06 77 ARG A O 1
ATOM 624 N N . THR A 1 78 ? 6.729 -0.939 -18.064 1.00 93.88 78 THR A N 1
ATOM 625 C CA . THR A 1 78 ? 6.303 -1.588 -16.817 1.00 93.88 78 THR A CA 1
ATOM 626 C C . THR A 1 78 ? 6.452 -0.648 -15.624 1.00 93.88 78 THR A C 1
ATOM 628 O O . THR A 1 78 ? 5.555 -0.594 -14.793 1.00 93.88 78 THR A O 1
ATOM 631 N N . LEU A 1 79 ? 7.524 0.156 -15.561 1.00 92.69 79 LEU A N 1
ATOM 632 C CA . LEU A 1 79 ? 7.678 1.156 -14.501 1.00 92.69 79 LEU A CA 1
ATOM 633 C C . LEU A 1 79 ? 6.557 2.204 -14.529 1.00 92.69 79 LEU A C 1
ATOM 635 O O . LEU A 1 79 ? 6.017 2.537 -13.482 1.00 92.69 79 LEU A O 1
ATOM 639 N N . LYS A 1 80 ? 6.183 2.712 -15.710 1.00 95.56 80 LYS A N 1
ATOM 640 C CA . LYS A 1 80 ? 5.078 3.677 -15.839 1.00 95.56 80 LYS A CA 1
ATOM 641 C C . LYS A 1 80 ? 3.741 3.085 -15.406 1.00 95.56 80 LYS A C 1
ATOM 643 O O . LYS A 1 80 ? 2.991 3.766 -14.723 1.00 95.56 80 LYS A O 1
ATOM 648 N N . GLN A 1 81 ? 3.464 1.840 -15.790 1.00 97.06 81 GLN A N 1
ATOM 649 C CA . GLN A 1 81 ? 2.257 1.135 -15.354 1.00 97.06 81 GLN A CA 1
ATOM 650 C C . GLN A 1 81 ? 2.245 0.971 -13.836 1.00 97.06 81 GLN A C 1
ATOM 652 O O . GLN A 1 81 ? 1.295 1.394 -13.196 1.00 97.06 81 GLN A O 1
ATOM 657 N N . LEU A 1 82 ? 3.337 0.463 -13.256 1.00 92.75 82 LEU A N 1
ATOM 658 C CA . LEU A 1 82 ? 3.472 0.294 -11.810 1.00 92.75 82 LEU A CA 1
ATOM 659 C C . LEU A 1 82 ? 3.278 1.611 -11.051 1.00 92.75 82 LEU A C 1
ATOM 661 O O . LEU A 1 82 ? 2.528 1.654 -10.086 1.00 92.75 82 LEU A O 1
ATOM 665 N N . MET A 1 83 ? 3.910 2.696 -11.505 1.00 94.44 83 MET A N 1
ATOM 666 C CA . MET A 1 83 ? 3.731 4.015 -10.894 1.00 94.44 83 MET A CA 1
ATOM 667 C C . MET A 1 83 ? 2.301 4.547 -11.036 1.00 94.44 83 MET A C 1
ATOM 669 O O . MET A 1 83 ? 1.849 5.261 -10.148 1.00 94.44 83 MET A O 1
ATOM 673 N N . GLY A 1 84 ? 1.603 4.215 -12.126 1.00 95.50 84 GLY A N 1
ATOM 674 C CA . GLY A 1 84 ? 0.191 4.548 -12.314 1.00 95.50 84 GLY A CA 1
ATOM 675 C C . GLY A 1 84 ? -0.693 3.862 -11.277 1.00 95.50 84 GLY A C 1
ATOM 676 O O . GLY A 1 84 ? -1.387 4.550 -10.538 1.00 95.50 84 GLY A O 1
ATOM 677 N N . GLU A 1 85 ? -0.580 2.536 -11.155 1.00 94.19 85 GLU A N 1
ATOM 678 C CA . GLU A 1 85 ? -1.340 1.757 -10.163 1.00 94.19 85 GLU A CA 1
ATOM 679 C C . GLU A 1 85 ? -1.076 2.243 -8.733 1.00 94.19 85 GLU A C 1
ATOM 681 O O . GLU A 1 85 ? -2.008 2.467 -7.970 1.00 94.19 85 GLU A O 1
ATOM 686 N N . LEU A 1 86 ? 0.194 2.477 -8.378 1.00 92.38 86 LEU A N 1
ATOM 687 C CA . LEU A 1 86 ? 0.550 2.986 -7.050 1.00 92.38 86 LEU A CA 1
ATOM 688 C C . LEU A 1 86 ? -0.003 4.386 -6.801 1.00 92.38 86 LEU A C 1
ATOM 690 O O . LEU A 1 86 ? -0.461 4.674 -5.704 1.00 92.38 86 LEU A O 1
ATOM 694 N N . SER A 1 87 ? 0.048 5.269 -7.800 1.00 94.75 87 SER A N 1
ATOM 695 C CA . SER A 1 87 ? -0.463 6.629 -7.646 1.00 94.75 87 SER A CA 1
ATOM 696 C C . SER A 1 87 ? -1.977 6.657 -7.465 1.00 94.75 87 SER A C 1
ATOM 698 O O . SER A 1 87 ? -2.471 7.531 -6.756 1.00 94.75 87 SER A O 1
ATOM 700 N N . GLU A 1 88 ? -2.711 5.763 -8.127 1.00 95.44 88 GLU A N 1
ATOM 701 C CA . GLU A 1 88 ? -4.160 5.639 -7.958 1.00 95.44 88 GLU A CA 1
ATOM 702 C C . GLU A 1 88 ? -4.503 5.062 -6.582 1.00 95.44 88 GLU A C 1
ATOM 704 O O . GLU A 1 88 ? -5.331 5.645 -5.883 1.00 95.44 88 GLU A O 1
ATOM 709 N N . HIS A 1 89 ? -3.799 4.005 -6.165 1.00 94.69 89 HIS A N 1
ATOM 710 C CA . HIS A 1 89 ? -3.942 3.385 -4.848 1.00 94.69 89 HIS A CA 1
ATOM 711 C C . HIS A 1 89 ? -3.683 4.381 -3.704 1.00 94.69 89 HIS A C 1
ATOM 713 O O . HIS A 1 89 ? -4.581 4.659 -2.914 1.00 94.69 89 HIS A O 1
ATOM 719 N N . ILE A 1 90 ? -2.506 5.023 -3.689 1.00 94.94 90 ILE A N 1
ATOM 720 C CA . ILE A 1 90 ? -2.122 6.015 -2.666 1.00 94.94 90 ILE A CA 1
ATOM 721 C C . ILE A 1 90 ? -3.145 7.152 -2.595 1.00 94.94 90 ILE A C 1
ATOM 723 O O . ILE A 1 90 ? -3.493 7.619 -1.515 1.00 94.94 90 ILE A O 1
ATOM 727 N N . LYS A 1 91 ? -3.654 7.605 -3.747 1.00 96.75 91 LYS A N 1
ATOM 728 C CA . LYS A 1 91 ? -4.664 8.664 -3.780 1.00 96.75 91 LYS A CA 1
ATOM 729 C C . LYS A 1 91 ? -5.968 8.222 -3.108 1.00 96.75 91 LYS A C 1
ATOM 731 O O . LYS A 1 91 ? -6.560 9.032 -2.397 1.00 96.75 91 LYS A O 1
ATOM 736 N N . GLY A 1 92 ? -6.417 6.990 -3.347 1.00 96.06 92 GLY A N 1
ATOM 737 C CA . GLY A 1 92 ? -7.582 6.418 -2.668 1.00 96.06 92 GLY A CA 1
ATOM 738 C C . GLY A 1 92 ? -7.373 6.361 -1.156 1.00 96.06 92 GLY A C 1
ATOM 739 O O . GLY A 1 92 ? -8.182 6.906 -0.402 1.00 96.06 92 GLY A O 1
ATOM 740 N N . GLU A 1 93 ? -6.228 5.831 -0.726 1.00 95.81 93 GLU A N 1
ATOM 741 C CA . GLU A 1 93 ? -5.907 5.713 0.695 1.00 95.81 93 GLU A CA 1
ATOM 742 C C . GLU A 1 93 ? -5.843 7.080 1.393 1.00 95.81 93 GLU A C 1
ATOM 744 O O . GLU A 1 93 ? -6.474 7.282 2.431 1.00 95.81 93 GLU A O 1
ATOM 749 N N . GLU A 1 94 ? -5.125 8.053 0.823 1.00 96.56 94 GLU A N 1
ATOM 750 C CA . GLU A 1 94 ? -4.940 9.378 1.430 1.00 96.56 94 GLU A CA 1
ATOM 751 C C . GLU A 1 94 ? -6.230 10.208 1.476 1.00 96.56 94 GLU A C 1
ATOM 753 O O . GLU A 1 94 ? -6.439 10.977 2.418 1.00 96.56 94 GLU A O 1
ATOM 758 N N . GLN A 1 95 ? -7.078 10.104 0.449 1.00 97.38 95 GLN A N 1
ATOM 759 C CA . GLN A 1 95 ? -8.250 10.974 0.297 1.00 97.38 95 GLN A CA 1
ATOM 760 C C . GLN A 1 95 ? -9.526 10.367 0.869 1.00 97.38 95 GLN A C 1
ATOM 762 O O . GLN A 1 95 ? -10.439 11.113 1.229 1.00 97.38 95 GLN A O 1
ATOM 767 N N . GLU A 1 96 ? -9.602 9.041 0.957 1.00 95.81 96 GLU A N 1
ATOM 768 C CA . GLU A 1 96 ? -10.820 8.344 1.347 1.00 95.81 96 GLU A CA 1
ATOM 769 C C . GLU A 1 96 ? -10.612 7.413 2.536 1.00 95.81 96 GLU A C 1
ATOM 771 O O . GLU A 1 96 ? -11.289 7.580 3.553 1.00 95.81 96 GLU A O 1
ATOM 776 N N . ASP A 1 97 ? -9.696 6.452 2.436 1.00 97.00 97 ASP A N 1
ATOM 777 C CA . ASP A 1 97 ? -9.668 5.329 3.378 1.00 97.00 97 ASP A CA 1
ATOM 778 C C . ASP A 1 97 ? -9.041 5.717 4.725 1.00 97.00 97 ASP A C 1
ATOM 780 O O . ASP A 1 97 ? -9.623 5.445 5.780 1.00 97.00 97 ASP A O 1
ATOM 784 N N . MET A 1 98 ? -7.928 6.461 4.718 1.00 96.19 98 MET A N 1
ATOM 785 C CA . MET A 1 98 ? -7.300 6.980 5.941 1.00 96.19 98 MET A CA 1
ATOM 786 C C . MET A 1 98 ? -8.208 7.970 6.691 1.00 96.19 98 MET A C 1
ATOM 788 O O . MET A 1 98 ? -8.381 7.798 7.901 1.00 96.19 98 MET A O 1
ATOM 792 N N . PRO A 1 99 ? -8.857 8.962 6.040 1.00 96.56 99 PRO A N 1
ATOM 793 C CA . PRO A 1 99 ? -9.829 9.821 6.716 1.00 96.56 99 PRO A CA 1
ATOM 794 C C . PRO A 1 99 ? -11.009 9.060 7.330 1.00 96.56 99 PRO A C 1
ATOM 796 O O . PRO A 1 99 ? -11.431 9.390 8.440 1.00 96.56 99 PRO A O 1
ATOM 799 N N . LYS A 1 100 ? -11.547 8.045 6.637 1.00 96.62 100 LYS A N 1
ATOM 800 C CA . LYS A 1 100 ? -12.641 7.208 7.166 1.00 96.62 100 LYS A CA 1
ATOM 801 C C . LYS A 1 100 ? -12.190 6.404 8.384 1.00 96.62 100 LYS A C 1
ATOM 803 O O . LYS A 1 100 ? -12.939 6.312 9.359 1.00 96.62 100 LYS A O 1
ATOM 808 N N . LEU A 1 101 ? -10.978 5.847 8.347 1.00 96.44 101 LEU A N 1
ATOM 809 C CA . LEU A 1 101 ? -10.399 5.139 9.484 1.00 96.44 101 LEU A CA 1
ATOM 810 C C . LEU A 1 101 ? -10.221 6.077 10.680 1.00 96.44 101 LEU A C 1
ATOM 812 O O . LEU A 1 101 ? -10.719 5.763 11.756 1.00 96.44 101 LEU A O 1
ATOM 816 N N . GLU A 1 102 ? -9.611 7.248 10.491 1.00 95.69 102 GLU A N 1
ATOM 817 C CA . GLU A 1 102 ? -9.394 8.225 11.569 1.00 95.69 102 GLU A CA 1
ATOM 818 C C . GLU A 1 102 ? -10.708 8.632 12.254 1.00 95.69 102 GLU A C 1
ATOM 820 O O . GLU A 1 102 ? -10.778 8.697 13.478 1.00 95.69 102 GLU A O 1
ATOM 825 N N . GLN A 1 103 ? -11.780 8.839 11.483 1.00 95.06 103 GLN A N 1
ATOM 826 C CA . GLN A 1 103 ? -13.105 9.175 12.023 1.00 95.06 103 GLN A CA 1
ATOM 827 C C . GLN A 1 103 ? -13.768 8.025 12.794 1.00 95.06 103 GLN A C 1
ATOM 829 O O . GLN A 1 103 ? -14.638 8.271 13.629 1.00 95.06 103 GLN A O 1
ATOM 834 N N . SER A 1 104 ? -13.387 6.783 12.496 1.00 95.25 104 SER A N 1
ATOM 835 C CA . SER A 1 104 ? -13.968 5.580 13.101 1.00 95.25 104 SER A CA 1
ATOM 836 C C . SER A 1 104 ? -13.191 5.100 14.330 1.00 95.25 104 SER A C 1
ATOM 838 O O . SER A 1 104 ? -13.689 4.268 15.091 1.00 95.25 104 SER A O 1
ATOM 840 N N . LEU A 1 105 ? -11.968 5.601 14.536 1.00 94.19 105 LEU A N 1
ATOM 841 C CA . LEU A 1 105 ? -11.104 5.184 15.633 1.00 94.19 105 LEU A CA 1
ATOM 842 C C . LEU A 1 105 ? -11.491 5.849 16.967 1.00 94.19 105 LEU A C 1
ATOM 844 O O . LEU A 1 105 ? -11.764 7.051 17.018 1.00 94.19 105 LEU A O 1
ATOM 848 N N . PRO A 1 106 ? -11.447 5.105 18.088 1.00 87.19 106 PRO A N 1
ATOM 849 C CA . PRO A 1 106 ? -11.500 5.708 19.411 1.00 87.19 106 PRO A CA 1
ATOM 850 C C . PRO A 1 106 ? -10.228 6.528 19.690 1.00 87.19 106 PRO A C 1
ATOM 852 O O . PRO A 1 106 ? -9.145 6.241 19.177 1.00 87.19 106 PRO A O 1
ATOM 855 N N . GLY A 1 107 ? -10.344 7.552 20.541 1.00 82.75 107 GLY A N 1
ATOM 856 C CA . GLY A 1 107 ? -9.228 8.448 20.857 1.00 82.75 107 GLY A CA 1
ATOM 857 C C . GLY A 1 107 ? -7.983 7.704 21.363 1.00 82.75 107 GLY A C 1
ATOM 858 O O . GLY A 1 107 ? -8.062 6.950 22.328 1.00 82.75 107 GLY A O 1
ATOM 859 N N . GLY A 1 108 ? -6.834 7.949 20.722 1.00 73.44 108 GLY A N 1
ATOM 860 C CA . GLY A 1 108 ? -5.534 7.345 21.052 1.00 73.44 108 GLY A CA 1
ATOM 861 C C . GLY A 1 108 ? -5.114 6.179 20.148 1.00 73.44 108 GLY A C 1
ATOM 862 O O . GLY A 1 108 ? -3.917 5.977 19.950 1.00 73.44 108 GLY A O 1
ATOM 863 N N . GLU A 1 109 ? -6.059 5.481 19.514 1.00 87.62 109 GLU A N 1
ATOM 864 C CA . GLU A 1 109 ? -5.747 4.296 18.698 1.00 87.62 109 GLU A CA 1
ATOM 865 C C . GLU A 1 109 ? -5.013 4.631 17.392 1.00 87.62 109 GLU A C 1
ATOM 867 O O . GLU A 1 109 ? -4.184 3.848 16.932 1.00 87.62 109 GLU A O 1
ATOM 872 N N . SER A 1 110 ? -5.222 5.826 16.834 1.00 92.19 110 SER A N 1
ATOM 873 C CA . SER A 1 110 ? -4.502 6.281 15.633 1.00 92.19 110 SER A CA 1
ATOM 874 C C . SER A 1 110 ? -2.979 6.327 15.847 1.00 92.19 110 SER A C 1
ATOM 876 O O . SER A 1 110 ? -2.200 5.818 15.036 1.00 92.19 110 SER A O 1
ATOM 878 N N . ALA A 1 111 ? -2.526 6.833 17.001 1.00 92.12 111 ALA A N 1
ATOM 879 C CA . ALA A 1 111 ? -1.101 6.893 17.336 1.00 92.12 111 ALA A CA 1
ATOM 880 C C . ALA A 1 111 ? -0.486 5.497 17.554 1.00 92.12 111 ALA A C 1
ATOM 882 O O . ALA A 1 111 ? 0.676 5.251 17.200 1.00 92.12 111 ALA A O 1
ATOM 883 N N . GLU A 1 112 ? -1.261 4.572 18.120 1.00 91.56 112 GLU A N 1
ATOM 884 C CA . GLU A 1 112 ? -0.847 3.182 18.316 1.00 91.56 112 GLU A CA 1
ATOM 885 C C . GLU A 1 112 ? -0.737 2.438 16.984 1.00 91.56 112 GLU A C 1
ATOM 887 O O . GLU A 1 112 ? 0.279 1.781 16.737 1.00 91.56 112 GLU A O 1
ATOM 892 N N .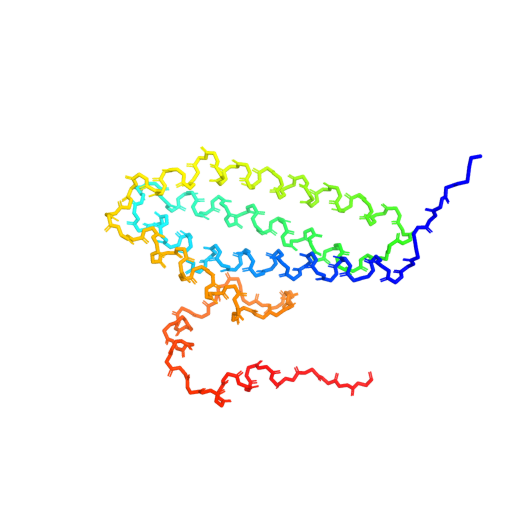 LEU A 1 113 ? -1.715 2.609 16.089 1.00 92.94 113 LEU A N 1
ATOM 893 C CA . LEU A 1 113 ? -1.686 2.054 14.736 1.00 92.94 113 LEU A CA 1
ATOM 894 C C . LEU A 1 113 ? -0.502 2.595 13.935 1.00 92.94 113 LEU A C 1
ATOM 896 O O . LEU A 1 113 ? 0.257 1.807 13.371 1.00 92.94 113 LEU A O 1
ATOM 900 N N . ALA A 1 114 ? -0.257 3.908 13.965 1.00 91.81 114 ALA A N 1
ATOM 901 C CA . ALA A 1 114 ? 0.907 4.508 13.318 1.00 91.81 114 ALA A CA 1
ATOM 902 C C . ALA A 1 114 ? 2.223 3.928 13.870 1.00 91.81 114 ALA A C 1
ATOM 904 O O . ALA A 1 114 ? 3.132 3.578 13.112 1.00 91.81 114 ALA A O 1
ATOM 905 N N . THR A 1 115 ? 2.325 3.754 15.191 1.00 90.44 115 THR A N 1
ATOM 906 C CA . THR A 1 115 ? 3.502 3.139 15.824 1.00 90.44 115 THR A CA 1
ATOM 907 C C . THR A 1 115 ? 3.675 1.679 15.402 1.00 90.44 115 THR A C 1
ATOM 909 O O . THR A 1 115 ? 4.792 1.256 15.089 1.00 90.44 115 THR A O 1
ATOM 912 N N . SER A 1 116 ? 2.586 0.908 15.373 1.00 88.69 116 SER A N 1
ATOM 913 C CA . SER A 1 116 ? 2.570 -0.492 14.940 1.00 88.69 116 SER A CA 1
ATOM 914 C C . SER A 1 116 ? 2.988 -0.634 13.476 1.00 88.69 116 SER A C 1
ATOM 916 O O . SER A 1 116 ? 3.855 -1.446 13.148 1.00 88.69 116 SER A O 1
ATOM 918 N N . PHE A 1 117 ? 2.469 0.226 12.602 1.00 88.38 117 PHE A N 1
ATOM 919 C CA . PHE A 1 117 ? 2.822 0.276 11.188 1.00 88.38 117 PHE A CA 1
ATOM 920 C C . PHE A 1 117 ? 4.315 0.574 10.989 1.00 88.38 117 PHE A C 1
ATOM 922 O O . PHE A 1 117 ? 5.028 -0.174 10.316 1.00 88.38 117 PHE A O 1
ATOM 929 N N . GLN A 1 118 ? 4.844 1.602 11.664 1.00 85.75 118 GLN A N 1
ATOM 930 C CA . GLN A 1 118 ? 6.268 1.950 11.596 1.00 85.75 118 GLN A CA 1
ATOM 931 C C . GLN A 1 118 ? 7.179 0.844 12.141 1.00 85.75 118 GLN A C 1
ATOM 933 O O . GLN A 1 118 ? 8.276 0.632 11.617 1.00 85.75 118 GLN A O 1
ATOM 938 N N . ARG A 1 119 ? 6.753 0.127 13.189 1.00 81.88 119 ARG A N 1
ATOM 939 C CA . ARG A 1 119 ? 7.476 -1.049 13.695 1.00 81.88 119 ARG A CA 1
ATOM 940 C C . ARG A 1 119 ? 7.458 -2.165 12.664 1.00 81.88 119 ARG A C 1
ATOM 942 O O . ARG A 1 119 ? 8.526 -2.647 12.309 1.00 81.88 119 ARG A O 1
ATOM 949 N N . THR A 1 120 ? 6.292 -2.506 12.127 1.00 77.62 120 THR A N 1
ATOM 950 C CA . THR A 1 120 ? 6.130 -3.554 11.111 1.00 77.62 120 THR A CA 1
ATOM 951 C C . THR A 1 120 ? 7.066 -3.312 9.929 1.00 77.62 120 THR A C 1
ATOM 953 O O . THR A 1 120 ? 7.884 -4.174 9.611 1.00 77.62 120 THR A O 1
ATOM 956 N N . LYS A 1 121 ? 7.113 -2.086 9.392 1.00 72.81 121 LYS A N 1
ATOM 957 C CA . LYS A 1 121 ? 8.044 -1.717 8.312 1.00 72.81 121 LYS A CA 1
ATOM 958 C C . LYS A 1 121 ? 9.522 -1.977 8.636 1.00 72.81 121 LYS A C 1
ATOM 960 O O . LYS A 1 121 ? 10.315 -2.086 7.705 1.00 72.81 121 LYS A O 1
ATOM 965 N N . LYS A 1 122 ? 9.948 -2.013 9.904 1.00 70.38 122 LYS A N 1
ATOM 966 C CA . LYS A 1 122 ? 11.346 -2.293 10.304 1.00 70.38 122 LYS A CA 1
ATOM 967 C C . LYS A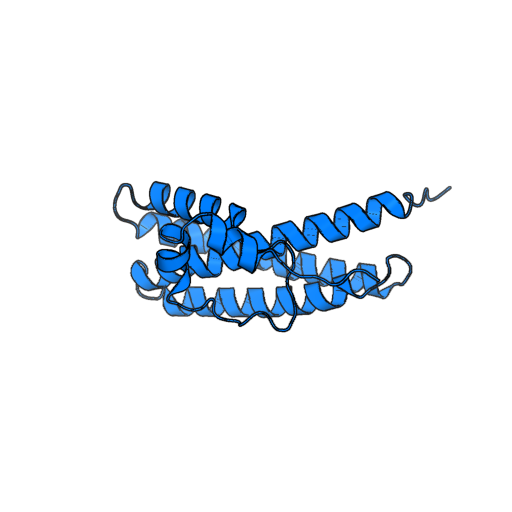 1 122 ? 11.676 -3.787 10.354 1.00 70.38 122 LYS A C 1
ATOM 969 O O . LYS A 1 122 ? 12.852 -4.126 10.288 1.00 70.38 122 LYS A O 1
ATOM 974 N N . PHE A 1 123 ? 10.668 -4.649 10.473 1.00 59.28 123 PHE A N 1
ATOM 975 C CA . PHE A 1 123 ? 10.844 -6.093 10.663 1.00 59.28 123 PHE A CA 1
ATOM 976 C C . PHE A 1 123 ? 10.439 -6.934 9.447 1.00 59.28 123 PHE A C 1
ATOM 978 O O . PHE A 1 123 ? 10.761 -8.119 9.389 1.00 59.28 123 PHE A O 1
ATOM 985 N N . VAL A 1 124 ? 9.764 -6.335 8.464 1.00 55.91 124 VAL A N 1
ATOM 986 C CA . VAL A 1 124 ? 9.389 -7.010 7.217 1.00 55.91 124 VAL A CA 1
ATOM 987 C C . VAL A 1 124 ? 10.634 -7.307 6.356 1.00 55.91 124 VAL A C 1
ATOM 989 O O . VAL A 1 124 ? 11.497 -6.431 6.216 1.00 55.91 124 VAL A O 1
ATOM 992 N N . PRO A 1 125 ? 10.750 -8.517 5.762 1.00 53.03 125 PRO A N 1
ATOM 993 C CA . PRO A 1 125 ? 11.896 -8.910 4.948 1.00 53.03 125 PRO A CA 1
ATOM 994 C C . PRO A 1 125 ? 12.168 -7.952 3.792 1.00 53.03 125 PRO A C 1
ATOM 996 O O . PRO A 1 125 ? 11.262 -7.403 3.170 1.00 53.03 125 PRO A O 1
ATOM 999 N N . THR A 1 126 ? 13.445 -7.798 3.446 1.00 49.03 126 THR A N 1
ATOM 1000 C CA . THR A 1 126 ? 13.882 -6.810 2.456 1.00 49.03 126 THR A CA 1
ATOM 1001 C C . THR A 1 126 ? 13.687 -7.236 0.993 1.00 49.03 126 THR A C 1
ATOM 1003 O O . THR A 1 126 ? 14.074 -6.502 0.082 1.00 49.03 126 THR A O 1
ATOM 1006 N N . ARG A 1 127 ? 13.098 -8.417 0.746 1.00 43.94 127 ARG A N 1
ATOM 1007 C CA . ARG A 1 127 ? 12.860 -8.981 -0.590 1.00 43.94 127 ARG A CA 1
ATOM 1008 C C . ARG A 1 127 ? 11.503 -9.677 -0.662 1.00 43.94 127 ARG A C 1
ATOM 1010 O O . ARG A 1 127 ? 11.263 -10.636 0.066 1.00 43.94 127 ARG A O 1
ATOM 1017 N N . SER A 1 128 ? 10.661 -9.238 -1.592 1.00 43.84 128 SER A N 1
ATOM 1018 C CA . SER A 1 128 ? 9.452 -9.946 -2.013 1.00 43.84 128 SER A CA 1
ATOM 1019 C C . SER A 1 128 ? 9.878 -11.135 -2.875 1.00 43.84 128 SER A C 1
ATOM 1021 O O . SER A 1 128 ? 10.328 -10.953 -4.003 1.00 43.84 128 SER A O 1
ATOM 1023 N N . HIS A 1 129 ? 9.808 -12.354 -2.345 1.00 37.97 129 HIS A N 1
ATOM 1024 C CA . HIS A 1 129 ? 9.946 -13.552 -3.171 1.00 37.97 129 HIS A CA 1
ATOM 1025 C C . HIS A 1 129 ? 8.545 -13.990 -3.637 1.00 37.97 129 HIS A C 1
ATOM 1027 O O . HIS A 1 129 ? 7.637 -13.972 -2.810 1.00 37.97 129 HIS A O 1
ATOM 1033 N N . PRO A 1 130 ? 8.339 -14.431 -4.895 1.00 38.22 130 PRO A N 1
ATOM 1034 C CA . PRO A 1 130 ? 7.026 -14.854 -5.415 1.00 38.22 130 PRO A CA 1
ATOM 1035 C C . PRO A 1 130 ? 6.358 -16.010 -4.655 1.00 38.22 130 PRO A C 1
ATOM 1037 O O . PRO A 1 130 ? 5.191 -16.302 -4.867 1.00 38.22 130 PRO A O 1
ATOM 1040 N N . SER A 1 131 ? 7.112 -16.703 -3.801 1.00 41.69 131 SER A N 1
ATOM 1041 C CA . SER A 1 131 ? 6.627 -17.791 -2.947 1.00 41.69 131 SER A CA 1
ATOM 1042 C C . SER A 1 131 ? 6.360 -17.350 -1.505 1.00 41.69 131 SER A C 1
ATOM 1044 O O . SER A 1 131 ? 6.178 -18.204 -0.637 1.00 41.69 131 SER A O 1
ATOM 1046 N N . ALA A 1 132 ? 6.439 -16.048 -1.215 1.00 42.84 132 ALA A N 1
ATOM 1047 C CA . ALA A 1 132 ? 6.022 -15.518 0.072 1.00 42.84 132 ALA A CA 1
ATOM 1048 C C . ALA A 1 132 ? 4.500 -15.713 0.184 1.00 42.84 132 ALA A C 1
ATOM 1050 O O . ALA A 1 132 ? 3.787 -15.303 -0.730 1.00 42.84 132 ALA A O 1
ATOM 1051 N N . PRO A 1 133 ? 4.000 -16.367 1.245 1.00 40.50 133 PRO A N 1
ATOM 1052 C CA . PRO A 1 133 ? 2.568 -16.571 1.414 1.00 40.50 133 PRO A CA 1
ATOM 1053 C C . PRO A 1 133 ? 1.811 -15.236 1.378 1.00 40.50 133 PRO A C 1
ATOM 1055 O O . PRO A 1 133 ? 2.201 -14.305 2.080 1.00 40.50 133 PRO A O 1
ATOM 1058 N N . ASP A 1 134 ? 0.692 -15.174 0.644 1.00 41.06 134 ASP A N 1
ATOM 1059 C CA . ASP A 1 134 ? -0.209 -14.001 0.575 1.00 41.06 134 ASP A CA 1
ATOM 1060 C C . ASP A 1 134 ? -0.839 -13.634 1.928 1.00 41.06 134 ASP A C 1
ATOM 1062 O O . ASP A 1 134 ? -1.513 -12.618 2.075 1.00 41.06 134 ASP A O 1
ATOM 1066 N N . LYS A 1 135 ? -0.647 -14.490 2.933 1.00 37.56 135 LYS A N 1
ATOM 1067 C CA . LYS A 1 135 ? -1.015 -14.241 4.317 1.00 37.56 135 LYS A CA 1
ATOM 1068 C C . LYS A 1 135 ? 0.209 -14.519 5.179 1.00 37.56 135 LYS A C 1
ATOM 1070 O O . LYS A 1 135 ? 0.673 -15.664 5.190 1.00 37.56 135 LYS A O 1
ATOM 1075 N N . PRO A 1 136 ? 0.721 -13.538 5.936 1.00 43.47 136 PRO A N 1
ATOM 1076 C CA . PRO A 1 136 ? 1.645 -13.858 7.011 1.00 43.47 136 PRO A CA 1
ATOM 1077 C C . PRO A 1 136 ? 0.945 -14.869 7.932 1.00 43.47 136 PRO A C 1
ATOM 1079 O O . PRO A 1 136 ? -0.274 -14.770 8.118 1.00 43.47 136 PRO A O 1
ATOM 1082 N N . PRO A 1 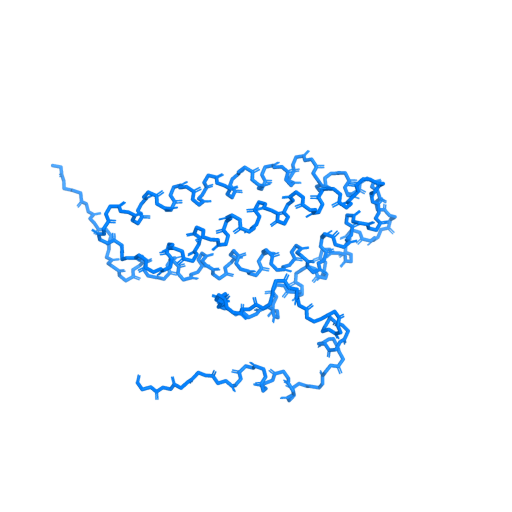137 ? 1.655 -15.873 8.480 1.00 41.38 137 PRO A N 1
ATOM 1083 C CA . PRO A 1 137 ? 1.022 -16.805 9.400 1.00 41.38 137 PRO A CA 1
ATOM 1084 C C . PRO A 1 137 ? 0.380 -15.964 10.506 1.00 41.38 137 PRO A C 1
ATOM 1086 O O . PRO A 1 137 ? 1.058 -15.134 11.110 1.00 41.38 137 PRO A O 1
ATOM 1089 N N . PHE A 1 138 ? -0.923 -16.102 10.739 1.00 43.50 138 PHE A N 1
ATOM 1090 C CA . PHE A 1 138 ? -1.662 -15.246 11.678 1.00 43.50 138 PHE A CA 1
ATOM 1091 C C . PHE A 1 138 ? -1.105 -15.316 13.121 1.00 43.50 138 PHE A C 1
ATOM 1093 O O . PHE A 1 138 ? -1.359 -14.429 13.929 1.00 43.50 138 PHE A O 1
ATOM 1100 N N . GLU A 1 139 ? -0.257 -16.303 13.426 1.00 38.66 139 GLU A N 1
ATOM 1101 C CA . GLU A 1 139 ? 0.490 -16.428 14.687 1.00 38.66 139 GLU A CA 1
ATOM 1102 C C . GLU A 1 139 ? 1.747 -15.534 14.776 1.00 38.66 139 GLU A C 1
ATOM 1104 O O . GLU A 1 139 ? 2.368 -15.417 15.833 1.00 38.66 139 GLU A O 1
ATOM 1109 N N . THR A 1 140 ? 2.139 -14.865 13.689 1.00 47.47 140 THR A N 1
ATOM 1110 C CA . THR A 1 140 ? 3.467 -14.244 13.573 1.00 47.47 140 THR A CA 1
ATOM 1111 C C . THR A 1 140 ? 3.534 -12.851 14.174 1.00 47.47 140 THR A C 1
ATOM 1113 O O . THR A 1 140 ? 4.590 -12.494 14.655 1.00 47.47 140 THR A O 1
ATOM 1116 N N . VAL A 1 141 ? 2.469 -12.046 14.236 1.00 43.81 141 VAL A N 1
ATOM 1117 C CA . VAL A 1 141 ? 2.595 -10.701 14.849 1.00 43.81 141 VAL A CA 1
ATOM 1118 C C . VAL A 1 141 ? 2.845 -10.815 16.357 1.00 43.81 141 VAL A C 1
ATOM 1120 O O . VAL A 1 141 ? 3.785 -10.218 16.877 1.00 43.81 141 VAL A O 1
ATOM 1123 N N . VAL A 1 142 ? 2.080 -11.660 17.056 1.00 39.84 142 VAL A N 1
ATOM 1124 C CA . VAL A 1 142 ? 2.313 -11.960 18.480 1.00 39.84 142 VAL A CA 1
ATOM 1125 C C . VAL A 1 142 ? 3.598 -12.772 18.658 1.00 39.84 142 VAL A C 1
ATOM 1127 O O . VAL A 1 142 ? 4.400 -12.463 19.539 1.00 39.84 142 VAL A O 1
ATOM 1130 N N . GLY A 1 143 ? 3.845 -13.759 17.792 1.00 38.62 143 GLY A N 1
ATOM 1131 C CA . GLY A 1 143 ? 5.058 -14.576 17.813 1.00 38.62 143 GLY A CA 1
ATOM 1132 C C . GLY A 1 143 ? 6.351 -13.793 17.558 1.00 38.62 143 GLY A C 1
ATOM 1133 O O . GLY A 1 143 ? 7.356 -14.090 18.181 1.00 38.62 143 GLY A O 1
ATOM 1134 N N . LEU A 1 144 ? 6.345 -12.758 16.714 1.00 41.47 144 LEU A N 1
ATOM 1135 C CA . LEU A 1 144 ? 7.504 -11.907 16.406 1.00 41.47 144 LEU A CA 1
ATOM 1136 C C . LEU A 1 144 ? 7.741 -10.863 17.504 1.00 41.47 144 LEU A C 1
ATOM 1138 O O . LEU A 1 144 ? 8.884 -10.543 17.812 1.00 41.47 144 LEU A O 1
ATOM 1142 N N . MET A 1 145 ? 6.666 -10.371 18.130 1.00 43.81 145 MET A N 1
ATOM 1143 C CA . MET A 1 145 ? 6.735 -9.471 19.287 1.00 43.81 145 MET A CA 1
ATOM 1144 C C . MET A 1 145 ? 7.234 -10.179 20.556 1.00 43.81 145 MET A C 1
ATOM 1146 O O . MET A 1 145 ? 7.744 -9.519 21.459 1.00 43.81 145 MET A O 1
ATOM 1150 N N . THR A 1 146 ? 7.088 -11.507 20.631 1.00 39.66 146 THR A N 1
ATOM 1151 C CA . THR A 1 146 ? 7.465 -12.325 21.799 1.00 39.66 146 THR A CA 1
ATOM 1152 C C . THR A 1 146 ? 8.632 -13.284 21.543 1.00 39.66 146 THR A C 1
ATOM 1154 O O . THR A 1 146 ? 9.107 -13.927 22.480 1.00 39.66 146 THR A O 1
ATOM 1157 N N . ALA A 1 147 ? 9.134 -13.380 20.307 1.00 40.00 147 ALA A N 1
ATOM 1158 C CA . ALA A 1 147 ? 10.254 -14.254 19.979 1.00 40.00 147 ALA A CA 1
ATOM 1159 C C . ALA A 1 147 ? 11.575 -13.717 20.557 1.00 40.00 147 ALA A C 1
ATOM 1161 O O . ALA A 1 147 ? 11.875 -12.527 20.422 1.00 40.00 147 ALA A O 1
ATOM 1162 N N . PRO A 1 148 ? 12.409 -14.588 21.153 1.00 35.50 148 PRO A N 1
ATOM 1163 C CA . PRO A 1 148 ? 13.752 -14.206 21.558 1.00 35.50 148 PRO A CA 1
ATOM 1164 C C . PRO A 1 148 ? 14.626 -13.875 20.327 1.00 35.50 148 PRO A C 1
ATOM 1166 O O . PRO A 1 148 ? 14.409 -14.371 19.218 1.00 35.50 148 PRO A O 1
ATOM 1169 N N . ILE A 1 149 ? 15.581 -12.956 20.517 1.00 43.50 149 ILE A N 1
ATOM 1170 C CA . ILE A 1 149 ? 16.372 -12.288 19.457 1.00 43.50 149 ILE A CA 1
ATOM 1171 C C . ILE A 1 149 ? 17.139 -13.284 18.563 1.00 43.50 149 ILE A C 1
ATOM 1173 O O . ILE A 1 149 ? 17.362 -13.031 17.379 1.00 43.50 149 ILE A O 1
ATOM 1177 N N . ASP A 1 150 ? 17.514 -14.431 19.115 1.00 39.72 150 ASP A N 1
ATOM 1178 C CA . ASP A 1 150 ? 18.178 -15.549 18.444 1.00 39.72 150 ASP A CA 1
ATOM 1179 C C . ASP A 1 150 ? 17.301 -16.215 17.368 1.00 39.72 150 ASP A C 1
ATOM 1181 O O . ASP A 1 150 ? 17.799 -16.510 16.281 1.00 39.72 150 ASP A O 1
ATOM 1185 N N . LYS A 1 151 ? 15.987 -16.348 17.595 1.00 40.69 151 LYS A N 1
ATOM 1186 C CA . LYS A 1 151 ? 15.048 -16.875 16.585 1.00 40.69 151 LYS A CA 1
ATOM 1187 C C . LYS A 1 151 ? 14.796 -15.914 15.426 1.00 40.69 151 LYS A C 1
ATOM 1189 O O . LYS A 1 151 ? 14.546 -16.368 14.310 1.00 40.69 151 LYS A O 1
ATOM 1194 N N . LEU A 1 152 ? 14.890 -14.602 15.660 1.00 43.41 152 LEU A N 1
ATOM 1195 C CA . LEU A 1 152 ? 14.813 -13.615 14.578 1.00 43.41 152 LEU A CA 1
ATOM 1196 C C . LEU A 1 152 ? 15.983 -13.812 13.606 1.00 43.41 152 LEU A C 1
ATOM 1198 O O . LEU A 1 152 ? 15.774 -13.834 12.397 1.00 43.41 152 LEU A O 1
ATOM 1202 N N . GLY A 1 153 ? 17.192 -14.050 14.126 1.00 40.00 153 GLY A N 1
ATOM 1203 C CA . GLY A 1 153 ? 18.394 -14.304 13.329 1.00 40.00 153 GLY A CA 1
ATOM 1204 C C . GLY A 1 153 ? 18.290 -15.508 12.387 1.00 40.00 153 GLY A C 1
ATOM 1205 O O . GLY A 1 153 ? 18.823 -15.444 11.281 1.00 40.00 153 GLY A O 1
ATOM 1206 N N . ASP A 1 154 ? 17.569 -16.561 12.775 1.00 43.19 154 ASP A N 1
ATOM 1207 C CA . ASP A 1 154 ? 17.382 -17.762 11.950 1.00 43.19 154 ASP A CA 1
ATOM 1208 C C . ASP A 1 154 ? 16.399 -17.552 10.788 1.00 43.19 154 ASP A C 1
ATOM 1210 O O . ASP A 1 154 ? 16.623 -18.092 9.704 1.00 43.19 154 ASP A O 1
ATOM 1214 N N . ILE A 1 155 ? 15.388 -16.685 10.944 1.00 46.72 155 ILE A N 1
ATOM 1215 C CA . ILE A 1 155 ? 14.520 -16.244 9.830 1.00 46.72 155 ILE A CA 1
ATOM 1216 C C . ILE A 1 155 ? 15.349 -15.480 8.781 1.00 46.72 155 ILE A C 1
ATOM 1218 O O . ILE A 1 155 ? 15.102 -15.580 7.580 1.00 46.72 155 ILE A O 1
ATOM 1222 N N . PHE A 1 156 ? 16.386 -14.764 9.227 1.00 47.12 156 PHE A N 1
ATOM 1223 C CA . PHE A 1 156 ? 17.323 -14.041 8.366 1.00 47.12 156 PHE A CA 1
ATOM 1224 C C . PHE A 1 156 ? 18.482 -14.905 7.834 1.00 47.12 156 PHE A C 1
ATOM 1226 O O . PHE A 1 156 ? 19.277 -14.424 7.019 1.00 47.12 156 PHE A O 1
ATOM 1233 N N . ARG A 1 157 ? 18.597 -16.183 8.228 1.00 37.97 157 ARG A N 1
ATOM 1234 C CA . ARG A 1 157 ? 19.720 -17.053 7.849 1.00 37.97 157 ARG A CA 1
ATOM 1235 C C . ARG A 1 157 ? 19.316 -18.098 6.807 1.00 37.97 157 ARG A C 1
ATOM 1237 O O . ARG A 1 157 ? 19.135 -19.265 7.127 1.00 37.97 157 ARG A O 1
ATOM 1244 N N . ARG A 1 158 ? 19.311 -17.686 5.532 1.00 39.09 158 ARG A N 1
ATOM 1245 C CA . ARG A 1 158 ? 20.044 -18.332 4.413 1.00 39.09 158 ARG A CA 1
ATOM 1246 C C . ARG A 1 158 ? 19.649 -17.733 3.059 1.00 39.09 158 ARG A C 1
ATOM 1248 O O . ARG A 1 158 ? 18.516 -17.854 2.614 1.00 39.09 158 ARG A O 1
ATOM 1255 N N . PHE A 1 159 ? 20.656 -17.222 2.356 1.00 30.19 159 PHE A N 1
ATOM 1256 C CA . PHE A 1 159 ? 20.764 -17.341 0.902 1.00 30.19 159 PHE A CA 1
ATOM 1257 C C . PHE A 1 159 ? 22.149 -17.956 0.618 1.00 30.19 159 PHE A C 1
ATOM 1259 O O . PHE A 1 159 ? 23.124 -17.478 1.212 1.00 30.19 159 PHE A O 1
ATOM 1266 N N . PRO A 1 160 ? 22.268 -19.026 -0.192 1.00 37.62 160 PRO A N 1
ATOM 1267 C CA . PRO A 1 160 ? 23.565 -19.576 -0.581 1.00 37.62 160 PRO A CA 1
ATOM 1268 C C . PRO A 1 160 ? 24.348 -18.543 -1.395 1.00 37.62 160 PRO A C 1
ATOM 1270 O O . PRO A 1 160 ? 23.769 -17.825 -2.210 1.00 37.62 160 PRO A O 1
ATOM 1273 N N . LYS A 1 161 ? 25.655 -18.468 -1.148 1.00 34.53 161 LYS A N 1
ATOM 1274 C CA . LYS A 1 161 ? 26.606 -17.814 -2.044 1.00 34.53 161 LYS A CA 1
ATOM 1275 C C . LYS A 1 161 ? 27.171 -18.900 -2.947 1.00 34.53 161 LYS A C 1
ATOM 1277 O O . LYS A 1 161 ? 27.773 -19.819 -2.404 1.00 34.53 161 LYS A O 1
ATOM 1282 N N . ASP A 1 162 ? 26.994 -18.737 -4.248 1.00 38.03 162 ASP A N 1
ATOM 1283 C CA . ASP A 1 162 ? 28.010 -19.061 -5.248 1.00 38.03 162 ASP A CA 1
ATOM 1284 C C . ASP A 1 162 ? 28.228 -17.790 -6.079 1.00 38.03 162 ASP A C 1
ATOM 1286 O O . ASP A 1 162 ? 27.213 -17.186 -6.508 1.00 38.03 162 ASP A O 1
#

Mean predicted aligned error: 11.99 Å